Protein 3T5S (pdb70)

Foldseek 3Di:
DLKEKEKEKQFDDDPVLQVVLFLVVLVLVCVLVVDDSVSYGYYYDYDQDDDPPDSPIAMEMEIEDDDNPVSSVVSNLVSCCVRRVDDSVRYHYDYDD

Solvent-accessible surface area: 5452 Å² total; per-residue (Å²): 65,133,0,17,0,38,0,25,0,29,5,103,50,86,75,115,100,10,81,49,0,25,137,68,0,6,58,44,3,15,89,54,62,66,14,75,94,87,125,24,121,22,18,26,122,118,25,138,45,76,62,68,154,38,102,90,52,4,4,72,0,25,16,95,20,71,98,152,79,107,74,17,34,71,33,1,22,37,11,0,53,86,63,18,78,1,128,80,115,35,17,137,37,32,71,57,98

Radius of gyration: 12.73 Å; Cα contacts (8 Å, |Δi|>4): 172; chains: 1; bounding box: 37×26×23 Å

B-factor: mean 65.38, std 17.34, range [41.34, 121.4]

I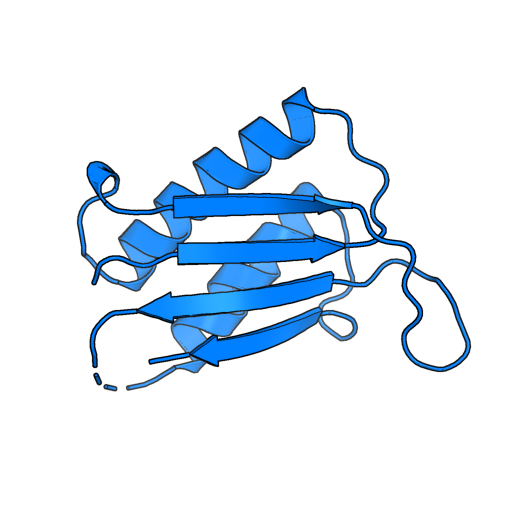nterPro domains:
  IPR001398 Macrophage migration inhibitory factor [PF01187] (16-114)
  IPR001398 Macrophage migration inhibitory factor [PTHR11954] (1-114)
  IPR014347 Tautomerase/MIF superfamily [G3DSA:3.30.429.10] (1-114)
  IPR014347 Tautomerase/MIF superfamily [SSF55331] (2-114)

Sequence (97 aa):
SMPCAIVTTNADFTKDQADAFCLDMGQVLAKETGKPVSYCMAGVRKADMSFGTSTDLCCFVDFYCIGKNPSISAAITGCLTQHFKVKPERVYISFNE

CATH classification: 3.30.429.10

Secondary structure (DSSP, 8-state):
---EEEEEE-----HHHHHHHHHHHHHHHHHHH-S-GGG-EEEEEE----BTTB--S-EEEEEE-----HHHHHHHHHHHHHHH---GGGEEEEEE-

Nearest PDB structures (foldseek):
  3t5s-assembly1_A  TM=1.010E+00  e=2.428E-22  Giardia lamblia ATCC 50803
  6cuq-assembly1_A  TM=9.472E-01  e=7.547E-11  Entamoeba histolytica
  9b0m-assembly1_A  TM=8.994E-01  e=7.547E-11  Plasmodium vivax Sal-1
  8vj2-assembly1_B  TM=8.693E-01  e=6.118E-10  Onchocerca volvulus
  4p7m-assembly1_C  TM=7.867E-01  e=1.574E-09  Plasmodium falciparum

Structure (mmCIF, N/CA/C/O backbone):
data_3T5S
#
_entry.id   3T5S
#
_cell.length_a   95.550
_cell.length_b   95.550
_cell.length_c   95.550
_cell.angle_alpha   90.00
_cell.angle_beta   90.00
_cell.angle_gamma   90.00
#
_symmetry.space_group_name_H-M   'I 21 3'
#
loop_
_entity.id
_entity.type
_entity.pdbx_description
1 polymer 'Macrophage migration inhibitory factor'
2 non-polymer 'SULFATE ION'
3 non-polymer 'CHLORIDE ION'
4 water water
#
loop_
_atom_site.group_PDB
_atom_site.id
_atom_site.type_symbol
_atom_site.label_atom_id
_atom_site.label_alt_id
_atom_site.label_comp_id
_atom_site.label_asym_id
_atom_site.label_entity_id
_atom_site.label_seq_id
_atom_site.pdbx_PDB_ins_code
_atom_site.Cartn_x
_atom_site.Cartn_y
_atom_site.Cartn_z
_atom_site.occupancy
_atom_site.B_iso_or_equiv
_atom_site.auth_seq_id
_atom_site.auth_comp_id
_atom_site.auth_asym_id
_atom_site.auth_atom_id
_atom_site.pdbx_PDB_model_num
ATOM 1 N N . SER A 1 21 ? -39.023 16.002 17.101 1.00 95.93 0 SER A N 1
ATOM 2 C CA . SER A 1 21 ? -38.997 17.056 16.036 1.00 97.40 0 SER A CA 1
ATOM 3 C C . SER A 1 21 ? -38.263 18.315 16.528 1.00 93.23 0 SER A C 1
ATOM 4 O O . SER A 1 21 ? -37.562 18.269 17.549 1.00 90.49 0 SER A O 1
ATOM 7 N N . MET A 1 22 ? -38.441 19.429 15.805 1.00 92.34 1 MET A N 1
ATOM 8 C CA . MET A 1 22 ? -37.565 20.622 15.905 1.00 90.25 1 MET A CA 1
ATOM 9 C C . MET A 1 22 ? -36.084 20.198 15.981 1.00 85.16 1 MET A C 1
ATOM 10 O O . MET A 1 22 ? -35.351 20.656 16.875 1.00 86.89 1 MET A O 1
ATOM 15 N N . PRO A 1 23 ? -35.642 19.310 15.050 1.00 81.60 2 PRO A N 1
ATOM 16 C CA . PRO A 1 23 ? -34.312 18.724 15.200 1.00 78.47 2 PRO A CA 1
ATOM 17 C C . PRO A 1 23 ? -33.239 19.731 14.798 1.00 71.92 2 PRO A C 1
ATOM 18 O O . PRO A 1 23 ? -33.425 20.509 13.861 1.00 66.81 2 PRO A O 1
ATOM 22 N N . CYS A 1 24 ? -32.132 19.709 15.525 1.00 69.05 3 CYS A N 1
ATOM 23 C CA . CYS A 1 24 ? -31.087 20.687 15.334 1.00 65.71 3 CYS A CA 1
ATOM 24 C C . CYS A 1 24 ? -29.720 20.062 15.648 1.00 62.51 3 CYS A C 1
ATOM 25 O O . CYS A 1 24 ? -29.547 19.441 16.695 1.00 62.14 3 CYS A O 1
ATOM 28 N N . ALA A 1 25 ? -28.767 20.204 14.721 1.00 58.13 4 ALA A N 1
ATOM 29 C CA . ALA A 1 25 ? -27.406 19.733 14.926 1.00 54.85 4 ALA A CA 1
ATOM 30 C C . ALA A 1 25 ? -26.430 20.9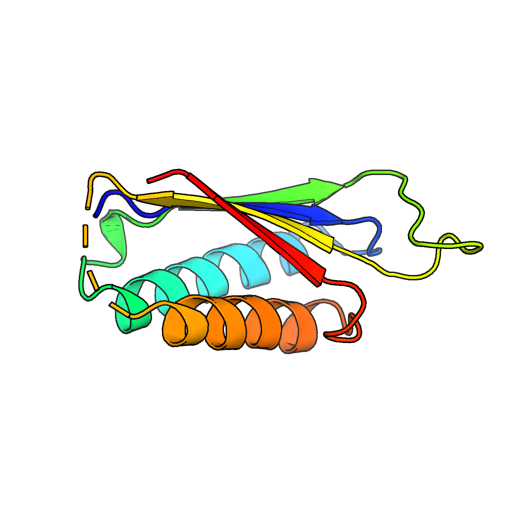04 14.828 1.00 53.35 4 ALA A C 1
ATOM 31 O O . ALA A 1 25 ? -26.267 21.506 13.743 1.00 52.82 4 ALA A O 1
ATOM 33 N N . ILE A 1 26 ? -25.793 21.224 15.954 1.00 50.35 5 ILE A N 1
ATOM 34 C CA . ILE A 1 26 ? -24.797 22.288 16.036 1.00 48.67 5 ILE A CA 1
ATOM 35 C C . ILE A 1 26 ? -23.441 21.606 16.207 1.00 48.20 5 ILE A C 1
ATOM 36 O O . ILE A 1 26 ? -23.225 20.849 17.159 1.00 50.47 5 ILE A O 1
ATOM 41 N N . VAL A 1 27 ? -22.523 21.870 15.284 1.00 46.56 6 VAL A N 1
ATOM 42 C CA . VAL A 1 27 ? -21.221 21.225 15.248 1.00 45.10 6 VAL A CA 1
ATOM 43 C C . VAL A 1 27 ? -20.126 22.179 15.620 1.00 43.34 6 VAL A C 1
ATOM 44 O O . VAL A 1 27 ? -20.084 23.284 15.115 1.00 43.71 6 VAL A O 1
ATOM 48 N N . THR A 1 28 ? -19.244 21.758 16.518 1.00 43.55 7 THR A N 1
ATOM 49 C CA . THR A 1 28 ? -18.038 22.486 16.856 1.00 41.79 7 THR A CA 1
ATOM 50 C C . THR A 1 28 ? -16.843 21.656 16.371 1.00 42.71 7 THR A C 1
ATOM 51 O O . THR A 1 28 ? -16.692 20.484 16.755 1.00 43.72 7 THR A O 1
ATOM 55 N N . THR A 1 29 ? -16.026 22.241 15.493 1.00 42.43 8 THR A N 1
ATOM 56 C CA . THR A 1 29 ? -14.961 21.526 14.824 1.00 42.11 8 THR A CA 1
ATOM 57 C C . THR A 1 29 ? -13.744 22.426 14.664 1.00 43.20 8 THR A C 1
ATOM 58 O O . THR A 1 29 ? -13.840 23.671 14.699 1.00 43.99 8 THR A O 1
ATOM 62 N N . ASN A 1 30 ? -12.586 21.788 14.563 1.00 43.10 9 ASN A N 1
ATOM 63 C CA . ASN A 1 30 ? -11.384 22.505 14.265 1.00 43.95 9 ASN A CA 1
ATOM 64 C C . ASN A 1 30 ? -11.011 22.349 12.793 1.00 43.90 9 ASN A C 1
ATOM 65 O O . ASN A 1 30 ? -9.968 22.829 12.410 1.00 45.31 9 ASN A O 1
ATOM 70 N N . ALA A 1 31 ? -11.871 21.727 11.972 1.00 44.72 10 ALA A N 1
ATOM 71 C CA . ALA A 1 31 ? -11.674 21.687 10.502 1.00 46.02 10 ALA A CA 1
ATOM 72 C C . ALA A 1 31 ? -11.514 23.065 9.908 1.00 45.97 10 ALA A C 1
ATOM 73 O O . ALA A 1 31 ? -12.055 24.031 10.445 1.00 44.91 10 ALA A O 1
ATOM 75 N N . ASP A 1 32 ? -10.711 23.124 8.827 1.00 49.58 11 ASP A N 1
ATOM 76 C CA . ASP A 1 32 ? -10.444 24.303 8.005 1.00 52.21 11 ASP A CA 1
ATOM 77 C C . ASP A 1 32 ? -11.443 24.205 6.874 1.00 53.54 11 ASP A C 1
ATOM 78 O O . ASP A 1 32 ? -11.372 23.288 6.060 1.00 56.57 11 ASP A O 1
ATOM 80 N N . PHE A 1 33 ? -12.436 25.083 6.872 1.00 51.67 12 PHE A N 1
ATOM 81 C CA . PHE A 1 33 ? -13.469 25.068 5.843 1.00 50.75 12 PHE A CA 1
ATOM 82 C C . PHE A 1 33 ? -13.688 26.512 5.409 1.00 50.12 12 PHE A C 1
ATOM 83 O O . PHE A 1 33 ? -13.495 27.409 6.201 1.00 50.48 12 PHE A O 1
ATOM 91 N N . THR A 1 34 ? -14.034 26.737 4.141 1.00 50.07 13 THR A N 1
ATOM 92 C CA . THR A 1 34 ? -14.528 28.039 3.700 1.00 49.65 13 THR A CA 1
ATOM 93 C C . THR A 1 34 ? -16.010 28.172 4.102 1.00 47.44 13 THR A C 1
ATOM 94 O O . THR A 1 34 ? -16.633 27.162 4.416 1.00 45.65 13 THR A O 1
ATOM 98 N N . LYS A 1 35 ? -16.558 29.400 4.102 1.00 47.05 14 LYS A N 1
ATOM 99 C CA . LYS A 1 35 ? -17.961 29.676 4.492 1.00 46.27 14 LYS A CA 1
ATOM 100 C C . LYS A 1 35 ? -18.892 28.951 3.582 1.00 46.33 14 LYS A C 1
ATOM 101 O O . LYS A 1 35 ? -19.923 28.449 4.002 1.00 48.70 14 LYS A O 1
ATOM 103 N N . ASP A 1 36 ? -18.564 28.916 2.305 1.00 47.96 15 ASP A N 1
ATOM 104 C CA . ASP A 1 36 ? -19.446 28.240 1.349 1.00 48.47 15 ASP A CA 1
ATOM 105 C C . ASP A 1 36 ? -19.465 26.735 1.577 1.00 47.56 15 ASP A C 1
ATOM 106 O O . ASP A 1 36 ? -20.512 26.116 1.442 1.00 46.04 15 ASP A O 1
ATOM 111 N N . GLN A 1 37 ? -18.315 26.162 1.955 1.00 47.59 16 GLN A N 1
ATOM 112 C CA . GLN A 1 37 ? -18.268 24.775 2.353 1.00 47.43 16 GLN A CA 1
ATOM 113 C C . GLN A 1 37 ? -19.075 24.523 3.606 1.00 46.84 16 GLN A C 1
ATOM 114 O O . GLN A 1 37 ? -19.743 23.502 3.685 1.00 48.73 16 GLN A O 1
ATOM 120 N N . ALA A 1 38 ? -19.032 25.432 4.584 1.00 45.63 17 ALA A N 1
ATOM 121 C CA . ALA A 1 38 ? -19.847 25.240 5.776 1.00 43.77 17 ALA A CA 1
ATOM 122 C C . ALA A 1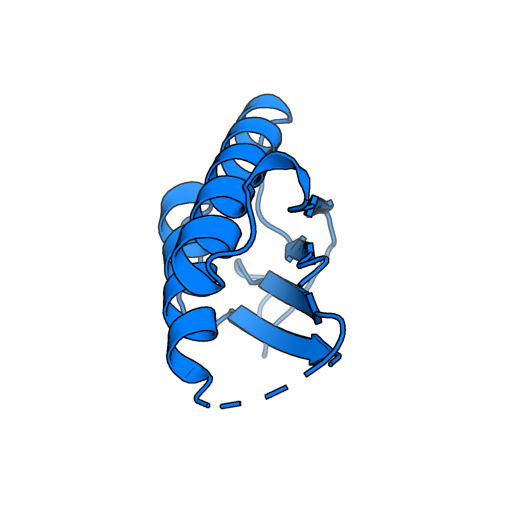 38 ? -21.325 25.281 5.438 1.00 44.85 17 ALA A C 1
ATOM 123 O O . ALA A 1 38 ? -22.109 24.516 5.996 1.00 45.28 17 ALA A O 1
ATOM 125 N N . ASP A 1 39 ? -21.724 26.238 4.599 1.00 44.55 18 ASP A N 1
ATOM 126 C CA . ASP A 1 39 ? -23.126 26.333 4.137 1.00 45.01 18 ASP A CA 1
ATOM 127 C C . ASP A 1 39 ? -23.622 25.097 3.433 1.00 45.50 18 ASP A C 1
ATOM 128 O O . ASP A 1 39 ? -24.695 24.605 3.767 1.00 46.83 18 ASP A O 1
ATOM 133 N N . ALA A 1 40 ? -22.851 24.585 2.472 1.00 45.92 19 ALA A N 1
ATOM 134 C CA . ALA A 1 40 ? -23.157 23.307 1.865 1.00 46.69 19 ALA A CA 1
ATOM 135 C C . ALA A 1 40 ? -23.348 22.239 2.950 1.00 47.43 19 ALA A C 1
ATOM 136 O O . ALA A 1 40 ? -24.348 21.517 2.962 1.00 50.80 19 ALA A O 1
ATOM 138 N N . PHE A 1 41 ? -22.394 22.110 3.863 1.00 46.70 20 PHE A N 1
ATOM 139 C CA . PHE A 1 41 ? -22.536 21.112 4.934 1.00 46.55 20 PHE A CA 1
ATOM 140 C C . PHE A 1 41 ? -23.838 21.258 5.709 1.00 47.61 20 PHE A C 1
ATOM 141 O O . PHE A 1 41 ? -24.490 20.276 6.046 1.00 48.23 20 PHE A O 1
ATOM 149 N N . CYS A 1 42 ? -24.168 22.487 6.078 1.00 46.77 21 CYS A N 1
ATOM 150 C CA . CYS A 1 42 ? -25.340 22.707 6.935 1.00 48.31 21 CYS A CA 1
ATOM 151 C C . CYS A 1 42 ? -26.598 22.324 6.166 1.00 50.27 21 CYS A C 1
ATOM 152 O O . CYS A 1 42 ? -27.501 21.669 6.694 1.00 52.07 21 CYS A O 1
ATOM 155 N N . LEU A 1 43 ? -26.687 22.772 4.925 1.00 48.26 22 LEU A N 1
ATOM 156 C CA . LEU A 1 43 ? -27.883 22.444 4.129 1.00 49.89 22 LEU A CA 1
ATOM 157 C C . LEU A 1 43 ? -28.040 20.949 3.998 1.00 51.36 22 LEU A C 1
ATOM 158 O O . LEU A 1 43 ? -29.119 20.432 4.263 1.00 52.64 22 LEU A O 1
ATOM 163 N N . ASP A 1 44 ? -26.942 20.262 3.671 1.00 52.61 23 ASP A N 1
ATOM 164 C CA . ASP A 1 44 ? -26.940 18.819 3.556 1.00 53.93 23 ASP A CA 1
ATOM 165 C C . ASP A 1 44 ? -27.276 18.152 4.891 1.00 55.60 23 ASP A C 1
ATOM 166 O O . ASP A 1 44 ? -27.945 17.093 4.937 1.00 58.77 23 ASP A O 1
ATOM 171 N N . MET A 1 45 ? -26.734 18.702 5.974 1.00 55.12 24 MET A N 1
ATOM 172 C CA . MET A 1 45 ? -27.009 18.151 7.294 1.00 54.41 24 MET A CA 1
ATOM 173 C C . MET A 1 45 ? -28.488 18.292 7.593 1.00 54.47 24 MET A C 1
ATOM 174 O O . MET A 1 45 ? -29.045 17.482 8.282 1.00 57.92 24 MET A O 1
ATOM 179 N N . GLY A 1 46 ? -29.118 19.339 7.085 1.00 56.25 25 GLY A N 1
ATOM 180 C CA . GLY A 1 46 ? -30.544 19.558 7.317 1.00 58.47 25 GLY A CA 1
ATOM 181 C C . GLY A 1 46 ? -31.391 18.482 6.634 1.00 61.43 25 GLY A C 1
ATOM 182 O O . GLY A 1 46 ? -32.361 17.980 7.221 1.00 62.14 25 GLY A O 1
ATOM 183 N N . GLN A 1 47 ? -31.032 18.133 5.395 1.00 60.03 26 GLN A N 1
ATOM 184 C CA . GLN A 1 47 ? -31.726 17.065 4.683 1.00 64.41 26 GLN A CA 1
ATOM 185 C C . GLN A 1 47 ? -31.463 15.730 5.391 1.00 66.05 26 GLN A C 1
ATOM 186 O O . GLN A 1 47 ? -32.372 14.920 5.514 1.00 70.14 26 GLN A O 1
ATOM 188 N N . VAL A 1 48 ? -30.251 15.505 5.909 1.00 65.41 27 VAL A N 1
ATOM 189 C CA . VAL A 1 48 ? -29.983 14.280 6.666 1.00 65.84 27 VAL A CA 1
ATOM 190 C C . VAL A 1 48 ? -30.820 14.155 7.961 1.00 68.27 27 VAL A C 1
ATOM 191 O O . VAL A 1 48 ? -31.336 13.088 8.252 1.00 69.86 27 VAL A O 1
ATOM 195 N N . LEU A 1 49 ? -30.936 15.227 8.751 1.00 68.12 28 LEU A N 1
ATOM 196 C CA . LEU A 1 49 ? -31.782 15.206 9.977 1.00 68.94 28 LEU A CA 1
ATOM 197 C C . LEU A 1 49 ? -33.259 15.001 9.627 1.00 73.46 28 LEU A C 1
ATOM 198 O O . LEU A 1 49 ? -34.036 14.537 10.461 1.00 75.17 28 LEU A O 1
ATOM 203 N N . ALA A 1 50 ? -33.630 15.383 8.397 1.00 75.62 29 ALA A N 1
ATOM 204 C CA . ALA A 1 50 ? -34.997 15.236 7.870 1.00 76.99 29 ALA A CA 1
ATOM 205 C C . ALA A 1 50 ? -35.321 13.794 7.577 1.00 79.02 29 ALA A C 1
ATOM 206 O O . ALA A 1 50 ? -36.301 13.264 8.116 1.00 82.26 29 ALA A O 1
ATOM 208 N N . LYS A 1 51 ? -34.508 13.163 6.721 1.00 79.01 30 LYS A N 1
ATOM 209 C CA . LYS A 1 51 ? -34.662 11.737 6.442 1.00 80.87 30 LYS A CA 1
ATOM 210 C C . LYS A 1 51 ? -34.678 11.026 7.784 1.00 82.23 30 LYS A C 1
ATOM 211 O O . LYS A 1 51 ? -35.664 10.388 8.129 1.00 87.76 30 LYS A O 1
ATOM 213 N N . GLU A 1 52 ? -33.617 11.191 8.566 1.00 80.10 31 GLU A N 1
ATOM 214 C CA . GLU A 1 52 ? -33.457 10.449 9.825 1.00 81.25 31 GLU A CA 1
ATOM 215 C C . GLU A 1 52 ? -34.654 10.574 10.800 1.00 83.66 31 GLU A C 1
ATOM 216 O O . GLU A 1 52 ? -35.010 9.576 11.415 1.00 87.08 31 GLU A O 1
ATOM 218 N N . THR A 1 53 ? -35.286 11.753 10.915 1.00 83.88 32 THR A N 1
ATOM 219 C CA . THR A 1 53 ? -36.428 11.961 11.866 1.00 86.40 32 THR A CA 1
ATOM 220 C C . THR A 1 53 ? -37.825 12.007 11.223 1.00 89.13 32 THR A C 1
ATOM 221 O O . THR A 1 53 ? -38.837 11.965 11.934 1.00 90.67 32 THR A O 1
ATOM 225 N N . GLY A 1 54 ? -37.889 12.131 9.899 1.00 89.35 33 GLY A N 1
ATOM 226 C CA . GLY A 1 54 ? -39.173 12.227 9.208 1.00 90.62 33 GLY A CA 1
ATOM 227 C C . GLY A 1 54 ? -39.935 13.524 9.459 1.00 90.27 33 GLY A C 1
ATOM 228 O O . GLY A 1 54 ? -41.054 13.671 8.980 1.00 94.68 33 GLY A O 1
ATOM 229 N N . LYS A 1 55 ? -39.362 14.462 10.214 1.00 87.86 34 LYS A N 1
ATOM 230 C CA . LYS A 1 55 ? -39.949 15.793 10.321 1.00 86.66 34 LYS A CA 1
ATOM 231 C C . LYS A 1 55 ? -39.602 16.457 8.996 1.00 85.01 34 LYS A C 1
ATOM 232 O O . LYS A 1 55 ? -38.711 15.989 8.296 1.00 85.87 34 LYS A O 1
ATOM 234 N N . PRO A 1 56 ? -40.328 17.510 8.606 1.00 85.16 35 PRO A N 1
ATOM 235 C CA . PRO A 1 56 ? -39.948 18.144 7.328 1.00 83.20 35 PRO A CA 1
ATOM 236 C C . PRO A 1 56 ? -38.669 19.009 7.386 1.00 80.02 35 PRO A C 1
ATOM 237 O O . PRO A 1 56 ? -38.313 19.570 8.431 1.00 78.25 35 PRO A O 1
ATOM 241 N N . VAL A 1 57 ? -38.006 19.120 6.240 1.00 75.42 36 VAL A N 1
ATOM 242 C CA . VAL A 1 57 ? -36.761 19.853 6.121 1.00 73.03 36 VAL A CA 1
ATOM 243 C C . VAL A 1 57 ? -36.912 21.283 6.631 1.00 69.99 36 VAL A C 1
ATOM 244 O O . VAL A 1 57 ? -36.015 21.805 7.267 1.00 65.61 36 VAL A O 1
ATOM 248 N N . SER A 1 58 ? -38.071 21.886 6.395 1.00 71.13 37 SER A N 1
ATOM 249 C CA . SER A 1 58 ? -38.330 23.263 6.829 1.00 72.07 37 SER A CA 1
ATOM 250 C C . SER A 1 58 ? -38.121 23.528 8.326 1.00 69.93 37 SER A C 1
ATOM 251 O O . SER A 1 58 ? -38.018 24.695 8.729 1.00 66.65 37 SER A O 1
ATOM 254 N N . TYR A 1 59 ? -38.108 22.468 9.141 1.00 71.45 38 TYR A N 1
ATOM 255 C CA . TYR A 1 59 ? -37.935 22.604 10.596 1.00 74.14 38 TYR A CA 1
ATOM 256 C C . TYR A 1 59 ? -36.572 22.168 11.119 1.00 70.02 38 TYR A C 1
ATOM 257 O O . TYR A 1 59 ? -36.350 22.142 12.338 1.00 67.18 38 TYR A O 1
ATOM 266 N N . CYS A 1 60 ? -35.654 21.834 10.219 1.00 65.75 39 CYS A N 1
ATOM 267 C CA . CYS A 1 60 ? -34.349 21.340 10.644 1.00 64.10 39 CYS A CA 1
ATOM 268 C C . CYS A 1 60 ? -33.288 22.453 10.630 1.00 60.21 39 CYS A C 1
ATOM 269 O O . CYS A 1 60 ? -33.126 23.181 9.627 1.00 58.70 39 CYS A O 1
ATOM 272 N N . MET A 1 61 ? -32.580 22.576 11.749 1.00 58.45 40 MET A N 1
ATOM 273 C CA . MET A 1 61 ? -31.505 23.565 11.901 1.00 54.95 40 MET A CA 1
ATOM 274 C C . MET A 1 61 ? -30.175 22.840 11.966 1.00 52.98 40 MET A C 1
ATOM 275 O O . MET A 1 61 ? -30.062 21.802 12.614 1.00 53.81 40 MET A O 1
ATOM 280 N N . ALA A 1 62 ? -29.174 23.353 11.257 1.00 51.53 41 ALA A N 1
ATOM 281 C CA . ALA A 1 62 ? -27.815 22.838 11.383 1.00 49.67 41 ALA A CA 1
ATOM 282 C C . ALA A 1 62 ? -26.886 24.018 11.435 1.00 47.17 41 ALA A C 1
ATOM 283 O O . ALA A 1 62 ? -27.159 25.011 10.825 1.00 47.84 41 ALA A O 1
ATOM 285 N N . GLY A 1 63 ? -25.801 23.915 12.199 1.00 46.65 42 GLY A N 1
ATOM 286 C CA . GLY A 1 63 ? -24.821 24.970 12.292 1.00 45.14 42 GLY A CA 1
ATOM 287 C C . GLY A 1 63 ? -23.447 24.345 12.381 1.00 45.33 42 GLY A C 1
ATOM 288 O O . GLY A 1 63 ? -23.316 23.211 12.844 1.00 46.29 42 GLY A O 1
ATOM 289 N N . VAL A 1 64 ? -22.433 25.054 11.914 1.00 42.95 43 VAL A N 1
ATOM 290 C CA . VAL A 1 64 ? -21.059 24.654 12.153 1.00 45.51 43 VAL A CA 1
ATOM 291 C C . VAL A 1 64 ? -20.282 25.879 12.589 1.00 46.46 43 VAL A C 1
ATOM 292 O O . VAL A 1 64 ? -20.422 26.954 12.032 1.00 45.71 43 VAL A O 1
ATOM 296 N N . ARG A 1 65 ? -19.470 25.739 13.612 1.00 50.09 44 ARG A N 1
ATOM 297 C CA . ARG A 1 65 ? -18.711 26.873 14.087 1.00 53.06 44 ARG A CA 1
ATOM 298 C C . ARG A 1 65 ? -17.302 26.427 14.413 1.00 54.87 44 ARG A C 1
ATOM 299 O O . ARG A 1 65 ? -17.105 25.314 14.901 1.00 49.53 44 ARG A O 1
ATOM 307 N N . LYS A 1 66 ? -16.318 27.287 14.157 1.00 59.02 45 LYS A N 1
ATOM 308 C CA . LYS A 1 66 ? -14.948 26.859 14.342 1.00 59.76 45 LYS A CA 1
ATOM 309 C C . LYS A 1 66 ? -14.508 26.998 15.788 1.00 53.66 45 LYS A C 1
ATOM 310 O O . LYS A 1 66 ? -15.027 27.803 16.558 1.00 55.96 45 LYS A O 1
ATOM 316 N N . ALA A 1 67 ? -13.612 26.109 16.166 1.00 49.16 46 ALA A N 1
ATOM 317 C CA . ALA A 1 67 ? -13.057 26.074 17.495 1.00 47.12 46 ALA A CA 1
ATOM 318 C C . ALA A 1 67 ? -11.648 25.491 17.404 1.00 46.96 46 ALA A C 1
ATOM 319 O O . ALA A 1 67 ? -11.354 24.675 16.509 1.00 47.01 46 ALA A O 1
ATOM 321 N N . ASP A 1 68 ? -10.785 25.892 18.334 1.00 45.74 47 ASP A N 1
ATOM 322 C CA . ASP A 1 68 ? -9.530 25.210 18.526 1.00 45.88 47 ASP A CA 1
ATOM 323 C C . ASP A 1 68 ? -9.864 24.068 19.476 1.00 44.56 47 ASP A C 1
ATOM 324 O O . ASP A 1 68 ? -10.590 24.259 20.462 1.00 43.79 47 ASP A O 1
ATOM 329 N N . MET A 1 69 ? -9.374 22.882 19.180 1.00 42.88 48 MET A N 1
ATOM 330 C CA . MET A 1 69 ? -9.824 21.696 19.834 1.00 43.72 48 MET A CA 1
ATOM 331 C C . MET A 1 69 ? -8.696 20.677 19.833 1.00 45.91 48 MET A C 1
ATOM 332 O O . MET A 1 69 ? -7.903 20.650 18.911 1.00 45.44 48 MET A O 1
ATOM 337 N N . SER A 1 70 ? -8.646 19.871 20.892 1.00 48.18 49 SER A N 1
ATOM 338 C CA . SER A 1 70 ? -7.826 18.651 20.953 1.00 52.64 49 SER A CA 1
ATOM 339 C C . SER A 1 70 ? -8.676 17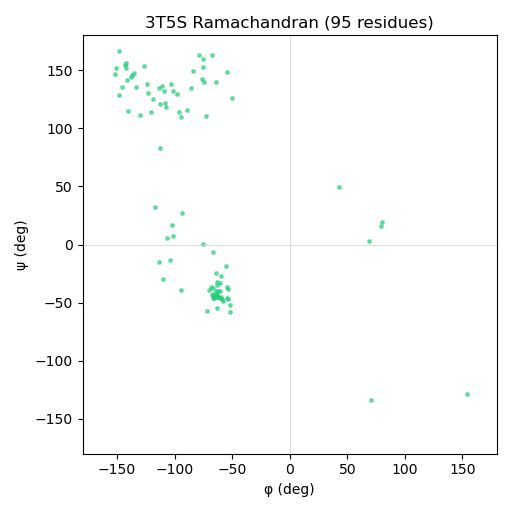.470 21.346 1.00 53.88 49 SER A C 1
ATOM 340 O O . SER A 1 70 ? -9.692 17.616 22.024 1.00 53.58 49 SER A O 1
ATOM 343 N N . PHE A 1 71 ? -8.225 16.303 20.918 1.00 56.02 50 PHE A N 1
ATOM 344 C CA . PHE A 1 71 ? -8.834 15.049 21.262 1.00 58.15 50 PHE A CA 1
ATOM 345 C C . PHE A 1 71 ? -7.649 14.118 21.492 1.00 59.71 50 PHE A C 1
ATOM 346 O O . PHE A 1 71 ? -6.849 13.855 20.582 1.00 60.58 50 PHE A O 1
ATOM 354 N N . GLY A 1 72 ? -7.503 13.666 22.725 1.00 59.70 51 GLY A N 1
ATOM 355 C CA . GLY A 1 72 ? -6.307 12.923 23.107 1.00 62.06 51 GLY A CA 1
ATOM 356 C C . GLY A 1 72 ? -5.122 13.870 23.143 1.00 61.78 51 GLY A C 1
ATOM 357 O O . GLY A 1 72 ? -5.204 15.010 23.666 1.00 60.81 51 GLY A O 1
ATOM 358 N N . THR A 1 73 ? -4.034 13.411 22.550 1.00 61.81 52 THR A N 1
ATOM 359 C CA . THR A 1 73 ? -2.752 14.081 22.661 1.00 61.68 52 THR A CA 1
ATOM 360 C C . THR A 1 73 ? -2.431 14.894 21.382 1.00 60.60 52 THR A C 1
ATOM 361 O O . THR A 1 73 ? -1.286 15.302 21.160 1.00 61.52 52 THR A O 1
ATOM 365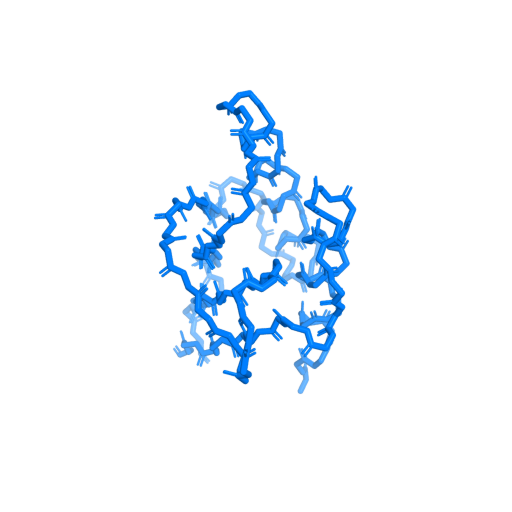 N N . SER A 1 74 ? -3.441 15.151 20.551 1.00 59.42 53 SER A N 1
ATOM 366 C CA . SER A 1 74 ? -3.221 15.911 19.316 1.00 57.26 53 SER A CA 1
ATOM 367 C C . SER A 1 74 ? -4.387 16.822 19.038 1.00 55.18 53 SER A C 1
ATOM 368 O O . SER A 1 74 ? -5.495 16.591 19.509 1.00 53.29 53 SER A O 1
ATOM 371 N N . THR A 1 75 ? -4.104 17.872 18.272 1.00 54.20 54 THR A N 1
ATOM 372 C CA . THR A 1 75 ? -5.105 18.769 17.753 1.00 53.55 54 THR A CA 1
ATOM 373 C C . THR A 1 75 ? -5.532 18.328 16.356 1.00 53.30 54 THR A C 1
ATOM 374 O O . THR A 1 75 ? -5.967 19.144 15.571 1.00 53.61 54 THR A O 1
ATOM 378 N N . ASP A 1 76 ? -5.432 17.046 16.036 1.00 54.60 55 ASP A N 1
ATOM 379 C CA . ASP A 1 76 ? -5.892 16.633 14.722 1.00 55.77 55 ASP A CA 1
ATOM 380 C C . ASP A 1 76 ? -7.392 16.793 14.640 1.00 53.77 55 ASP A C 1
ATOM 381 O O . ASP A 1 76 ? -8.081 16.877 15.633 1.00 51.35 55 ASP A O 1
ATOM 386 N N . LEU A 1 77 ? -7.877 16.784 13.418 1.00 54.28 56 LEU A N 1
ATOM 387 C CA . LEU A 1 77 ? -9.254 17.091 13.105 1.00 52.78 56 LEU A CA 1
ATOM 388 C C . LEU A 1 77 ? -10.168 16.273 13.985 1.00 51.97 56 LEU A C 1
ATOM 389 O O . LEU A 1 77 ? -10.022 15.067 14.048 1.00 53.18 56 LEU A O 1
ATOM 394 N N . CYS A 1 78 ? -11.076 16.947 14.687 1.00 50.78 57 CYS A N 1
ATOM 395 C CA . CYS A 1 78 ? -12.137 16.291 15.475 1.00 51.42 57 CYS A CA 1
ATOM 396 C C . CYS A 1 78 ? -13.388 17.183 15.474 1.00 50.17 57 CYS A C 1
ATOM 397 O O . CYS A 1 78 ? -13.337 18.341 14.993 1.00 50.24 57 CYS A O 1
ATOM 400 N N . CYS A 1 79 ? -14.520 16.625 15.901 1.00 50.69 58 CYS A N 1
ATOM 401 C CA . CYS A 1 79 ? -15.813 17.358 15.928 1.00 51.65 58 CYS A CA 1
ATOM 402 C C . CYS A 1 79 ? -16.620 17.010 17.172 1.00 51.85 58 CYS A C 1
ATOM 403 O O . CYS A 1 79 ? -16.712 15.841 17.522 1.00 52.71 58 CYS A O 1
ATOM 406 N N . PHE A 1 80 ? -17.285 17.996 17.757 1.00 51.74 59 PHE A N 1
ATOM 407 C CA . PHE A 1 80 ? -18.313 17.763 18.767 1.00 53.32 59 PHE A CA 1
ATOM 408 C C . PHE A 1 80 ? -19.653 18.205 18.169 1.00 52.98 59 PHE A C 1
ATOM 409 O O . PHE A 1 80 ? -19.730 19.249 17.519 1.00 52.61 59 PHE A O 1
ATOM 417 N N . VAL A 1 81 ? -20.684 17.380 18.335 1.00 54.51 60 VAL A N 1
ATOM 418 C CA . VAL A 1 81 ? -22.031 17.668 17.862 1.00 54.60 60 VAL A CA 1
ATOM 419 C C . VAL A 1 81 ? -23.024 17.730 19.038 1.00 56.82 60 VAL A C 1
ATOM 420 O O . VAL A 1 81 ? -23.086 16.824 19.849 1.00 58.23 60 VAL A O 1
ATOM 424 N N . ASP A 1 82 ? -23.745 18.838 19.144 1.00 57.98 61 ASP A N 1
ATOM 425 C CA . ASP A 1 82 ? -24.921 18.944 19.994 1.00 59.53 61 ASP A CA 1
ATOM 426 C C . ASP A 1 82 ? -26.115 18.684 19.116 1.00 59.58 61 ASP A C 1
ATOM 427 O O . ASP A 1 82 ? -26.386 19.483 18.227 1.00 56.02 61 ASP A O 1
ATOM 432 N N . PHE A 1 83 ? -26.822 17.584 19.362 1.00 60.94 62 PHE A N 1
ATOM 433 C CA . PHE A 1 83 ? -28.088 17.291 18.691 1.00 63.24 62 PHE A CA 1
ATOM 434 C C . PHE A 1 83 ? -29.256 17.617 19.631 1.00 65.56 62 PHE A C 1
ATOM 435 O O . PHE A 1 83 ? -29.234 17.242 20.793 1.00 67.15 62 PHE A O 1
ATOM 443 N N . TYR A 1 84 ? -30.258 18.345 19.141 1.00 67.23 63 TYR A N 1
ATOM 444 C CA . TYR A 1 84 ? -31.463 18.630 19.938 1.00 70.65 63 TYR A CA 1
ATOM 445 C C . TYR A 1 84 ? -32.736 18.160 19.199 1.00 74.68 63 TYR A C 1
ATOM 446 O O . TYR A 1 84 ? -32.855 18.318 17.977 1.00 73.74 63 TYR A O 1
ATOM 455 N N . CYS A 1 85 ? -33.659 17.560 19.958 1.00 80.33 64 CYS A N 1
ATOM 456 C CA . CYS A 1 85 ? -34.972 17.120 19.474 1.00 85.08 64 CYS A CA 1
ATOM 457 C C . CYS A 1 85 ? -35.943 17.317 20.625 1.00 90.32 64 CYS A C 1
ATOM 458 O O . CYS A 1 85 ? -35.619 16.990 21.775 1.00 90.69 64 CYS A O 1
ATOM 460 N N . ILE A 1 86 ? -37.114 17.875 20.312 1.00 93.20 65 ILE A N 1
ATOM 461 C CA . ILE A 1 86 ? -38.227 17.916 21.253 1.00 97.50 65 ILE A CA 1
ATOM 462 C C . ILE A 1 86 ? -38.764 16.480 21.320 1.00 102.99 65 ILE A C 1
ATOM 463 O O . ILE A 1 86 ? -39.302 15.969 20.328 1.00 101.20 65 ILE A O 1
ATOM 465 N N . GLY A 1 87 ? -38.559 15.823 22.466 1.00 107.44 66 GLY A N 1
ATOM 466 C CA . GLY A 1 87 ? -38.928 14.414 22.642 1.00 111.15 66 GLY A CA 1
ATOM 467 C C . GLY A 1 87 ? -38.092 13.716 23.699 1.00 113.37 66 GLY A C 1
ATOM 468 O O . GLY A 1 87 ? -38.174 12.494 23.859 1.00 114.40 66 GLY A O 1
ATOM 469 N N . LYS A 1 93 ? -33.054 3.479 20.073 1.00 116.74 72 LYS A N 1
ATOM 470 C CA . LYS A 1 93 ? -33.554 3.702 18.717 1.00 119.26 72 LYS A CA 1
ATOM 471 C C . LYS A 1 93 ? -32.669 4.700 17.953 1.00 119.60 72 LYS A C 1
ATOM 472 O O . LYS A 1 93 ? -33.089 5.253 16.925 1.00 116.09 72 LYS A O 1
ATOM 474 N N . ASN A 1 94 ? -31.429 4.866 18.446 1.00 121.40 73 ASN A N 1
ATOM 475 C CA . ASN A 1 94 ? -30.550 6.059 18.214 1.00 112.13 73 ASN A CA 1
ATOM 476 C C . ASN A 1 94 ? -29.283 5.989 17.342 1.00 109.30 73 ASN A C 1
ATOM 477 O O . ASN A 1 94 ? -28.868 7.019 16.803 1.00 102.57 73 ASN A O 1
ATOM 482 N N . PRO A 1 95 ? -28.613 4.819 17.259 1.00 112.25 74 PRO A N 1
ATOM 483 C CA . PRO A 1 95 ? -27.379 4.885 16.479 1.00 109.27 74 PRO A CA 1
ATOM 484 C C . PRO A 1 95 ? -27.651 5.148 14.998 1.00 106.33 74 PRO A C 1
ATOM 485 O O . PRO A 1 95 ? -26.699 5.331 14.240 1.00 103.15 74 PRO A O 1
ATOM 489 N N . SER A 1 96 ? -28.929 5.146 14.596 1.00 104.85 75 SER A N 1
ATOM 490 C CA . SER A 1 96 ? -29.331 5.584 13.256 1.00 102.16 75 SER A CA 1
ATOM 491 C C . SER A 1 96 ? -28.943 7.051 13.037 1.00 94.84 75 SER A C 1
ATOM 492 O O . SER A 1 96 ? -28.382 7.397 11.987 1.00 90.92 75 SER A O 1
ATOM 494 N N . ILE A 1 97 ? -29.237 7.903 14.026 1.00 92.38 76 ILE A N 1
ATOM 495 C CA . ILE A 1 97 ? -28.914 9.332 13.938 1.00 86.66 76 ILE A CA 1
ATOM 496 C C . ILE A 1 97 ? -27.394 9.516 13.948 1.00 82.33 76 ILE A C 1
ATOM 497 O O . ILE A 1 97 ? -26.867 10.225 13.112 1.00 79.37 76 ILE A O 1
ATOM 499 N N . SER A 1 98 ? -26.699 8.825 14.855 1.00 84.09 77 SER A N 1
ATOM 500 C CA . SER A 1 98 ? -25.219 8.894 14.971 1.00 82.67 77 SER A CA 1
ATOM 501 C C . SER A 1 98 ? -24.396 8.623 13.712 1.00 80.52 77 SER A C 1
ATOM 502 O O . SER A 1 98 ? -23.445 9.357 13.425 1.00 79.37 77 SER A O 1
ATOM 505 N N . ALA A 1 99 ? -24.738 7.551 13.007 1.00 78.72 78 ALA A N 1
ATOM 506 C CA . ALA A 1 99 ? -24.047 7.129 11.782 1.00 79.38 78 ALA A CA 1
ATOM 507 C C . ALA A 1 99 ? -24.338 8.097 10.671 1.00 76.31 78 ALA A C 1
ATOM 508 O O . ALA A 1 99 ? -23.468 8.425 9.864 1.00 78.22 78 ALA A O 1
ATOM 510 N N . ALA A 1 100 ? -25.586 8.544 10.635 1.00 74.65 79 ALA A N 1
ATOM 511 C CA . ALA A 1 100 ? -26.025 9.530 9.687 1.00 71.91 79 ALA A CA 1
ATOM 512 C C . ALA A 1 100 ? -25.287 10.860 9.904 1.00 69.50 79 ALA A C 1
ATOM 513 O O . ALA A 1 100 ? -24.695 11.389 8.965 1.00 67.91 79 ALA A O 1
ATOM 515 N N . ILE A 1 101 ? -25.321 11.402 11.120 1.00 66.71 80 ILE A N 1
ATOM 516 C CA . ILE A 1 101 ? -24.605 12.683 11.411 1.00 65.09 80 ILE A CA 1
ATOM 517 C C . ILE A 1 101 ? -23.084 12.561 11.138 1.00 63.52 80 ILE A C 1
ATOM 518 O O . ILE A 1 101 ? -22.482 13.428 10.504 1.00 61.91 80 ILE A O 1
ATOM 523 N N . THR A 1 102 ? -22.483 11.463 11.594 1.00 63.89 81 THR A N 1
ATOM 524 C CA . THR A 1 102 ? -21.057 11.219 11.419 1.00 64.83 81 THR A CA 1
ATOM 525 C C . THR A 1 102 ? -20.641 11.069 9.964 1.00 67.13 81 THR A C 1
ATOM 526 O O . THR A 1 102 ? -19.610 11.625 9.552 1.00 68.22 81 THR A O 1
ATOM 530 N N . GLY A 1 103 ? -21.411 10.297 9.200 1.00 67.62 82 GLY A N 1
ATOM 531 C CA . GLY A 1 103 ? -21.158 10.163 7.772 1.00 68.84 82 GLY A CA 1
ATOM 532 C C . GLY A 1 103 ? -21.261 11.493 7.031 1.00 65.40 82 GLY A C 1
ATOM 533 O O . GLY A 1 103 ? -20.546 11.743 6.061 1.00 65.96 82 GLY A O 1
ATOM 534 N N . CYS A 1 104 ? -22.142 12.366 7.484 1.00 62.18 83 CYS A N 1
ATOM 535 C CA . CYS A 1 104 ? -22.224 13.686 6.886 1.00 59.27 83 CYS A CA 1
ATOM 536 C C . CYS A 1 104 ? -20.958 14.476 7.185 1.00 57.78 83 CYS A C 1
ATOM 537 O O . CYS A 1 104 ? -20.405 15.146 6.318 1.00 58.37 83 CYS A O 1
ATOM 540 N N . LEU A 1 105 ? -20.495 14.388 8.424 1.00 59.20 84 LEU A N 1
ATOM 541 C CA . LEU A 1 105 ? -19.281 15.089 8.849 1.00 57.67 84 LEU A CA 1
ATOM 542 C C . LEU A 1 105 ? -18.056 14.608 8.074 1.00 58.32 84 LEU A C 1
ATOM 543 O O . LEU A 1 105 ? -17.218 15.398 7.601 1.00 57.60 84 LEU A O 1
ATOM 548 N N . THR A 1 106 ? -17.969 13.297 7.945 1.00 58.77 85 THR A N 1
ATOM 549 C CA . THR A 1 106 ? -16.901 12.655 7.186 1.00 61.57 85 THR A CA 1
ATOM 550 C C . THR A 1 106 ? -16.914 13.021 5.705 1.00 62.21 85 THR A C 1
ATOM 551 O O . THR A 1 106 ? -15.857 13.295 5.138 1.00 64.22 85 THR A O 1
ATOM 555 N N . GLN A 1 107 ? -18.101 13.059 5.092 1.00 62.26 86 GLN A N 1
ATOM 556 C CA . GLN A 1 107 ? -18.237 13.451 3.677 1.00 62.38 86 GLN A CA 1
ATOM 557 C C . GLN A 1 107 ? -17.789 14.910 3.446 1.00 59.26 86 GLN A C 1
ATOM 558 O O . GLN A 1 107 ? -17.220 15.220 2.389 1.00 59.92 86 GLN A O 1
ATOM 560 N N . HIS A 1 108 ? -18.035 15.801 4.408 1.00 56.84 87 HIS A N 1
ATOM 561 C CA . HIS A 1 108 ? -17.709 17.232 4.221 1.00 54.58 87 HIS A CA 1
ATOM 562 C C . HIS A 1 108 ? -16.359 17.682 4.743 1.00 55.65 87 HIS A C 1
ATOM 563 O O . HIS A 1 108 ? -15.703 18.486 4.070 1.00 55.29 87 HIS A O 1
ATOM 570 N N . PHE A 1 109 ? -15.917 17.170 5.909 1.00 55.95 88 PHE A N 1
ATOM 571 C CA . PHE A 1 109 ? -14.689 17.665 6.582 1.00 56.40 88 PHE A CA 1
ATOM 572 C C . PHE A 1 109 ? -13.545 16.648 6.638 1.00 60.05 88 PHE A C 1
ATOM 573 O O . PHE A 1 109 ? -12.410 17.025 6.921 1.00 60.14 88 PHE A O 1
ATOM 581 N N . LYS A 1 110 ? -13.854 15.378 6.381 1.00 61.80 89 LYS A N 1
ATOM 582 C CA . LYS A 1 110 ? -12.845 14.310 6.279 1.00 65.20 89 LYS A CA 1
ATOM 583 C C . LYS A 1 110 ? -12.384 13.821 7.670 1.0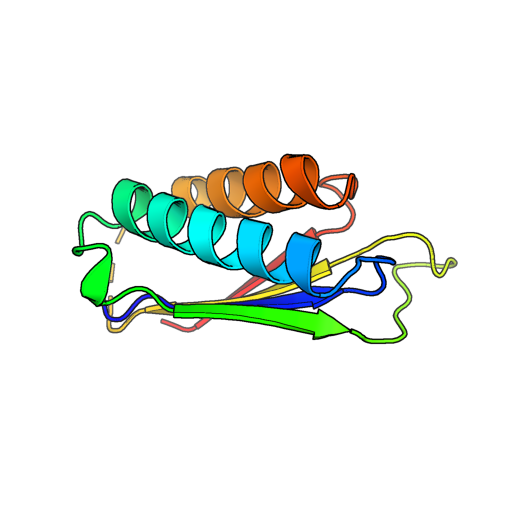0 64.29 89 LYS A C 1
ATOM 584 O O . LYS A 1 110 ? -11.375 13.123 7.806 1.00 66.85 89 LYS A O 1
ATOM 586 N N . VAL A 1 111 ? -13.162 14.170 8.687 1.00 61.72 90 VAL A N 1
ATOM 587 C CA . VAL A 1 111 ? -12.918 13.741 10.055 1.00 62.14 90 VAL A CA 1
ATOM 588 C C . VAL A 1 111 ? -13.056 12.221 10.186 1.00 65.22 90 VAL A C 1
ATOM 589 O O . VAL A 1 111 ? -13.952 11.627 9.596 1.00 65.47 90 VAL A O 1
ATOM 593 N N . LYS A 1 112 ? -12.162 11.597 10.960 1.00 67.10 91 LYS A N 1
ATOM 594 C CA . LYS A 1 112 ? -12.245 10.168 11.201 1.00 69.07 91 LYS A CA 1
ATOM 595 C C . LYS A 1 112 ? -13.398 10.016 12.167 1.00 66.66 91 LYS A C 1
ATOM 596 O O . LYS A 1 112 ? -13.556 10.858 13.039 1.00 64.52 91 LYS A O 1
ATOM 602 N N . PRO A 1 113 ? -14.241 8.987 11.999 1.00 68.53 92 PRO A N 1
ATOM 603 C CA . PRO A 1 113 ? -15.384 8.767 12.893 1.00 68.06 92 PRO A CA 1
ATOM 604 C C . PRO A 1 113 ? -15.020 8.567 14.350 1.00 69.54 92 PRO A C 1
A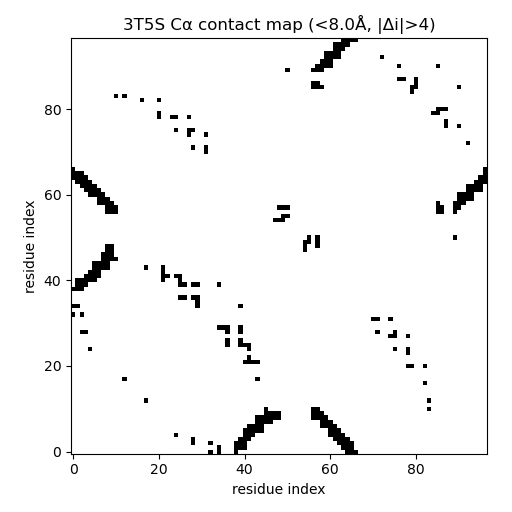TOM 605 O O . PRO A 1 113 ? -15.827 8.856 15.233 1.00 70.09 92 PRO A O 1
ATOM 609 N N . GLU A 1 114 ? -13.823 8.059 14.617 1.00 73.10 93 GLU A N 1
ATOM 610 C CA . GLU A 1 114 ? -13.383 7.895 15.998 1.00 73.40 93 GLU A CA 1
ATOM 611 C C . GLU A 1 114 ? -12.983 9.229 16.623 1.00 68.94 93 GLU A C 1
ATOM 612 O O . GLU A 1 114 ? -12.597 9.270 17.780 1.00 70.42 93 GLU A O 1
ATOM 618 N N . ARG A 1 115 ? -13.082 10.326 15.877 1.00 64.57 94 ARG A N 1
ATOM 619 C CA . ARG A 1 115 ? -12.806 11.659 16.446 1.00 61.41 94 ARG A CA 1
ATOM 620 C C . ARG A 1 115 ? -14.050 12.592 16.428 1.00 59.05 94 ARG A C 1
ATOM 621 O O . ARG A 1 115 ? -13.936 13.824 16.292 1.00 56.41 94 ARG A O 1
ATOM 629 N N . VAL A 1 116 ? -15.226 11.976 16.571 1.00 59.33 95 VAL A N 1
ATOM 630 C CA . VAL A 1 116 ? -16.531 12.645 16.518 1.00 58.29 95 VAL A CA 1
ATOM 631 C C . VAL A 1 116 ? -17.362 12.237 17.740 1.00 60.09 95 VAL A C 1
ATOM 632 O O . VAL A 1 116 ? -17.760 11.084 17.871 1.00 63.83 95 VAL A O 1
ATOM 636 N N . TYR A 1 117 ? -17.601 13.176 18.644 1.00 60.36 96 TYR A N 1
ATOM 637 C CA . TYR A 1 117 ? -18.509 12.974 19.773 1.00 61.78 96 TYR A CA 1
ATOM 638 C C . TYR A 1 117 ? -19.808 13.672 19.481 1.00 60.32 96 TYR A C 1
ATOM 639 O O . TYR A 1 117 ? -19.802 14.829 18.992 1.00 57.97 96 TYR A O 1
ATOM 648 N N . ILE A 1 118 ? -20.905 13.003 19.820 1.00 60.61 97 ILE A N 1
ATOM 649 C CA . ILE A 1 118 ? -22.251 13.532 19.648 1.00 62.83 97 ILE A CA 1
ATOM 650 C C . ILE A 1 118 ? -22.988 13.550 20.974 1.00 64.29 97 ILE A C 1
ATOM 651 O O . ILE A 1 118 ? -23.029 12.555 21.680 1.00 66.72 97 ILE A O 1
ATOM 656 N N . SER A 1 119 ? -23.589 14.674 21.312 1.00 63.61 98 SER A N 1
ATOM 657 C CA . SER A 1 119 ? -24.364 14.788 22.545 1.00 67.93 98 SER A CA 1
ATOM 658 C C . SER A 1 119 ? -25.844 14.830 22.184 1.00 69.92 98 SER A C 1
ATOM 659 O O . SER A 1 119 ? -26.279 15.736 21.486 1.00 67.57 98 SER A O 1
ATOM 662 N N .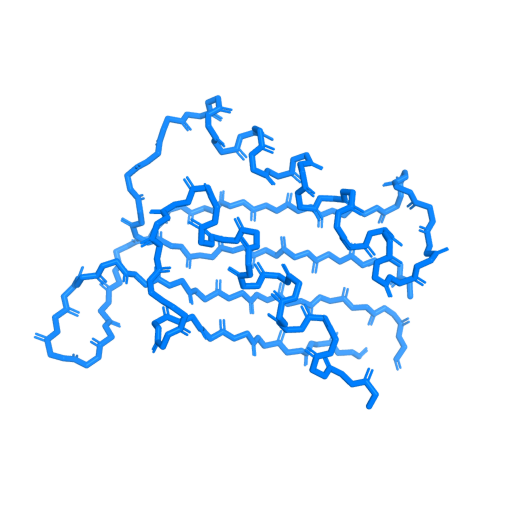 PHE A 1 120 ? -26.620 13.856 22.653 1.00 74.62 99 PHE A N 1
ATOM 663 C CA . PHE A 1 120 ? -28.065 13.872 22.434 1.00 79.56 99 PHE A CA 1
ATOM 664 C C . PHE A 1 120 ? -28.791 14.626 23.554 1.00 82.20 99 PHE A C 1
ATOM 665 O O . PHE A 1 120 ? -28.785 14.189 24.708 1.00 85.49 99 PHE A O 1
ATOM 673 N N . ASN A 1 121 ? -29.426 15.744 23.198 1.00 80.77 100 ASN A N 1
ATOM 674 C CA . ASN A 1 121 ? -30.165 16.575 24.154 1.00 85.68 100 ASN A CA 1
ATOM 675 C C . ASN A 1 121 ? -31.678 16.544 23.888 1.00 89.40 100 ASN A C 1
ATOM 676 O O . ASN A 1 121 ? -32.225 17.442 23.244 1.00 87.24 100 ASN A O 1
ATOM 681 N N . GLU A 1 122 ? -32.346 15.508 24.393 1.00 93.43 101 GLU A N 1
ATOM 682 C CA . GLU A 1 122 ? -33.751 15.258 24.068 1.00 97.91 101 GLU A CA 1
ATOM 683 C C . GLU A 1 122 ? -34.675 15.759 25.179 1.00 102.78 101 GLU A C 1
ATOM 684 O O . GLU A 1 122 ? -35.589 16.552 24.932 1.00 102.97 101 GLU A O 1
#

Organism: Giardia intestinalis (strain ATCC 50803 / WB clone C6) (NCBI:txid184922)